Protein AF-A0A537KQ71-F1 (afdb_monomer_lite)

pLDDT: mean 79.75, std 21.39, range [35.66, 97.88]

Structure (mmCIF, N/CA/C/O backbone):
data_AF-A0A537KQ71-F1
#
_entry.id   AF-A0A537KQ71-F1
#
loop_
_atom_site.group_PDB
_atom_site.id
_atom_site.type_symbol
_atom_site.label_atom_id
_atom_site.label_alt_id
_atom_site.label_comp_id
_atom_site.label_asym_id
_atom_site.label_entity_id
_atom_site.label_seq_id
_atom_site.pdbx_PDB_ins_code
_atom_site.Cartn_x
_atom_site.Cartn_y
_atom_site.Cartn_z
_atom_site.occupancy
_atom_site.B_iso_or_equiv
_atom_site.auth_seq_id
_atom_site.auth_comp_id
_atom_site.auth_asym_id
_atom_site.auth_atom_id
_atom_site.pdbx_PDB_model_num
ATOM 1 N N . MET A 1 1 ? 41.805 30.124 -9.864 1.00 75.75 1 MET A N 1
ATOM 2 C CA . MET A 1 1 ? 40.602 30.971 -10.045 1.00 75.75 1 MET A CA 1
ATOM 3 C C . MET A 1 1 ? 39.603 30.306 -10.996 1.00 75.75 1 MET A C 1
ATOM 5 O O . MET A 1 1 ? 38.568 29.870 -10.518 1.00 75.75 1 MET A O 1
ATOM 9 N N . ALA A 1 2 ? 39.930 30.105 -12.281 1.00 87.31 2 ALA A N 1
ATOM 10 C CA . ALA A 1 2 ? 39.018 29.484 -13.260 1.00 87.31 2 ALA A CA 1
ATOM 11 C C . ALA A 1 2 ? 38.603 28.032 -12.929 1.00 87.31 2 ALA A C 1
ATOM 13 O O . ALA A 1 2 ? 37.425 27.703 -12.992 1.00 87.31 2 ALA A O 1
ATOM 14 N N . ILE A 1 3 ? 39.545 27.186 -12.490 1.00 92.88 3 ILE A N 1
ATOM 15 C CA . ILE A 1 3 ? 39.259 25.780 -12.136 1.00 92.88 3 ILE A CA 1
ATOM 16 C C . ILE A 1 3 ? 38.301 25.685 -10.936 1.00 92.88 3 ILE A C 1
ATOM 18 O O . ILE A 1 3 ? 37.371 24.888 -10.944 1.00 92.88 3 ILE A O 1
ATOM 22 N N . ALA A 1 4 ? 38.480 26.538 -9.922 1.00 90.62 4 ALA A N 1
ATOM 23 C CA . ALA A 1 4 ? 37.600 26.569 -8.751 1.00 90.62 4 ALA A CA 1
ATOM 24 C C . ALA A 1 4 ? 36.169 27.001 -9.119 1.00 90.62 4 ALA A C 1
ATOM 26 O O . ALA A 1 4 ? 35.205 26.424 -8.623 1.00 90.62 4 ALA A O 1
ATOM 27 N N . PHE A 1 5 ? 36.033 27.964 -10.037 1.00 93.06 5 PHE A N 1
ATOM 28 C CA . PHE A 1 5 ? 34.736 28.377 -10.574 1.00 93.06 5 PHE A CA 1
ATOM 29 C C . PHE A 1 5 ? 34.064 27.248 -11.368 1.00 93.06 5 PHE A C 1
ATOM 31 O O . PHE A 1 5 ? 32.882 26.976 -11.182 1.00 93.06 5 PHE A O 1
ATOM 38 N N . GLN A 1 6 ? 34.835 26.524 -12.182 1.00 93.06 6 GLN A N 1
ATOM 39 C CA . GLN A 1 6 ? 34.340 25.382 -12.947 1.00 93.06 6 GLN A CA 1
ATOM 40 C C . GLN A 1 6 ? 33.848 24.244 -12.036 1.00 93.06 6 GLN A C 1
ATOM 42 O O . GLN A 1 6 ? 32.775 23.694 -12.276 1.00 93.06 6 GLN A O 1
ATOM 47 N N . ILE A 1 7 ? 34.575 23.932 -10.958 1.00 95.00 7 ILE A N 1
ATOM 48 C CA . ILE A 1 7 ? 34.155 22.929 -9.965 1.00 95.00 7 ILE A CA 1
ATOM 49 C C . ILE A 1 7 ? 32.857 23.360 -9.270 1.00 95.00 7 ILE A C 1
ATOM 51 O O . ILE A 1 7 ? 31.945 22.547 -9.120 1.00 95.00 7 ILE A O 1
ATOM 55 N N . LEU A 1 8 ? 32.735 24.639 -8.897 1.00 95.56 8 LEU A N 1
ATOM 56 C CA . LEU A 1 8 ? 31.522 25.167 -8.271 1.00 95.56 8 LEU A CA 1
ATOM 57 C C . LEU A 1 8 ? 30.306 25.057 -9.204 1.00 95.56 8 LEU A C 1
ATOM 59 O O . LEU A 1 8 ? 29.242 24.619 -8.772 1.00 95.56 8 LEU A O 1
ATOM 63 N N . CYS A 1 9 ? 30.469 25.384 -10.489 1.00 94.88 9 CYS A N 1
ATOM 64 C CA . CYS A 1 9 ? 29.409 25.229 -11.486 1.00 94.88 9 CYS A CA 1
ATOM 65 C C . CYS A 1 9 ? 28.964 23.769 -11.639 1.00 94.88 9 CYS A C 1
ATOM 67 O O . CYS A 1 9 ? 27.765 23.504 -11.705 1.00 94.88 9 CYS A O 1
ATOM 69 N N . VAL A 1 10 ? 29.905 22.819 -11.653 1.00 96.12 10 VAL A N 1
ATOM 70 C CA . VAL A 1 10 ? 29.587 21.385 -11.753 1.00 96.12 10 VAL A CA 1
ATOM 71 C C . VAL A 1 10 ? 28.863 20.888 -10.501 1.00 96.12 10 VAL A C 1
ATOM 73 O O . VAL A 1 10 ? 27.873 20.172 -10.621 1.00 96.12 10 VAL A O 1
ATOM 76 N N . LEU A 1 11 ? 29.284 21.304 -9.304 1.00 95.69 11 LEU A N 1
ATOM 77 C CA . LEU A 1 11 ? 28.602 20.940 -8.057 1.00 95.69 11 LEU A CA 1
ATOM 78 C C . LEU A 1 11 ? 27.170 21.481 -8.008 1.00 95.69 11 LEU A C 1
ATOM 80 O O . LEU A 1 11 ? 26.253 20.746 -7.648 1.00 95.69 11 LEU A O 1
ATOM 84 N N . ILE A 1 12 ? 26.959 22.732 -8.424 1.00 95.88 12 ILE A N 1
ATOM 85 C CA . ILE A 1 12 ? 25.619 23.326 -8.514 1.00 95.88 12 ILE A CA 1
ATOM 86 C C . ILE A 1 12 ? 24.760 22.560 -9.525 1.00 95.88 12 ILE A C 1
ATOM 88 O O . ILE A 1 12 ? 23.603 22.268 -9.234 1.00 95.88 12 ILE A O 1
ATOM 92 N N . LEU A 1 13 ? 25.320 22.182 -10.679 1.00 95.50 13 LEU A N 1
ATOM 93 C CA . LEU A 1 13 ? 24.614 21.392 -11.688 1.00 95.50 13 LEU A CA 1
ATOM 94 C C . LEU A 1 13 ? 24.196 20.018 -11.141 1.00 95.50 13 LEU A C 1
ATOM 96 O O . LEU A 1 13 ? 23.055 19.609 -11.333 1.00 95.50 13 LEU A O 1
ATOM 100 N N . ILE A 1 14 ? 25.088 19.330 -10.422 1.00 95.06 14 ILE A N 1
ATOM 101 C CA . ILE A 1 14 ? 24.800 18.031 -9.795 1.00 95.06 14 ILE A CA 1
ATOM 102 C C . ILE A 1 14 ? 23.708 18.176 -8.730 1.00 95.06 14 ILE A C 1
ATOM 104 O O . ILE A 1 14 ? 22.765 17.390 -8.717 1.00 95.06 14 ILE A O 1
ATOM 108 N N . ILE A 1 15 ? 23.786 19.199 -7.872 1.00 94.62 15 ILE A N 1
ATOM 109 C CA . ILE A 1 15 ? 22.763 19.468 -6.849 1.00 94.62 15 ILE A CA 1
ATOM 110 C C . ILE A 1 15 ? 21.412 19.758 -7.508 1.00 94.62 15 ILE A C 1
ATOM 112 O O . ILE A 1 15 ? 20.398 19.197 -7.096 1.00 94.62 15 ILE A O 1
ATOM 116 N N . LEU A 1 16 ? 21.384 20.585 -8.556 1.00 93.81 16 LEU A N 1
ATOM 117 C CA . LEU A 1 16 ? 20.162 20.868 -9.307 1.00 93.81 16 LEU A CA 1
ATOM 118 C C . LEU A 1 16 ? 19.595 19.609 -9.963 1.00 93.81 16 LEU A C 1
ATOM 120 O O . LEU A 1 16 ? 18.385 19.415 -9.921 1.00 93.81 16 LEU A O 1
ATOM 124 N N . LEU A 1 17 ? 20.443 18.738 -10.513 1.00 92.75 17 LEU A N 1
ATOM 125 C CA . LEU A 1 17 ? 20.022 17.484 -11.134 1.00 92.75 17 LEU A CA 1
ATOM 126 C C . LEU A 1 17 ? 19.442 16.510 -10.100 1.00 92.75 17 LEU A C 1
ATOM 128 O O . LEU A 1 17 ? 18.375 15.947 -10.334 1.00 92.75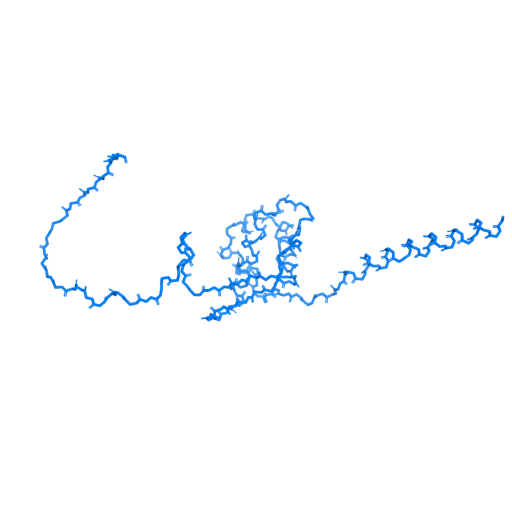 17 LEU A O 1
ATOM 132 N N . ILE A 1 18 ? 20.072 16.378 -8.928 1.00 89.44 18 ILE A N 1
ATOM 133 C CA . ILE A 1 18 ? 19.540 15.587 -7.808 1.00 89.44 18 ILE A CA 1
ATOM 134 C C . ILE A 1 18 ? 18.178 16.147 -7.382 1.00 89.44 18 ILE A C 1
ATOM 136 O O . ILE A 1 18 ? 17.192 15.415 -7.359 1.00 89.44 18 ILE A O 1
ATOM 140 N N . LEU A 1 19 ? 18.081 17.454 -7.116 1.00 89.56 19 LEU A N 1
ATOM 141 C CA . LEU A 1 19 ? 16.816 18.085 -6.728 1.00 89.56 19 LEU A CA 1
ATOM 142 C C . LEU A 1 19 ? 15.735 17.936 -7.808 1.00 89.56 19 LEU A C 1
ATOM 144 O O . LEU A 1 19 ? 14.565 17.748 -7.477 1.00 89.56 19 LEU A O 1
ATOM 148 N N . PHE A 1 20 ? 16.108 17.993 -9.086 1.00 86.75 20 PHE A N 1
ATOM 149 C CA . PHE A 1 20 ? 15.195 17.832 -10.213 1.00 86.75 20 PHE A CA 1
ATOM 150 C C . PHE A 1 20 ? 14.634 16.407 -10.299 1.00 86.75 20 PHE A C 1
ATOM 152 O O . PHE A 1 20 ? 13.417 16.240 -10.388 1.00 86.75 20 PHE A O 1
ATOM 159 N N . VAL A 1 21 ? 15.488 15.385 -10.177 1.00 81.69 21 VAL A N 1
ATOM 160 C CA . VAL A 1 21 ? 15.067 13.973 -10.138 1.00 81.69 21 VAL A CA 1
ATOM 161 C C . VAL A 1 21 ? 14.185 13.694 -8.915 1.00 81.69 21 VAL A C 1
ATOM 163 O O . VAL A 1 21 ? 13.149 13.040 -9.030 1.00 81.69 21 VAL A O 1
ATOM 166 N N . PHE A 1 22 ? 14.505 14.266 -7.752 1.00 74.56 22 PHE A N 1
ATOM 167 C CA . PHE A 1 22 ? 13.640 14.163 -6.571 1.00 74.56 22 PHE A CA 1
ATOM 168 C C . PHE A 1 22 ? 12.283 14.864 -6.757 1.00 74.56 22 PHE A C 1
ATOM 170 O O . PHE A 1 22 ? 11.281 14.442 -6.177 1.00 74.56 22 PHE A O 1
ATOM 177 N N . ARG A 1 23 ? 12.212 15.924 -7.573 1.00 67.00 23 ARG A N 1
ATOM 178 C CA . ARG A 1 23 ? 10.963 16.658 -7.826 1.00 67.00 23 ARG A CA 1
ATOM 179 C C . ARG A 1 23 ? 10.061 15.961 -8.848 1.00 67.00 23 ARG A C 1
ATOM 181 O O . ARG A 1 23 ? 8.842 16.033 -8.700 1.00 67.00 23 ARG A O 1
ATOM 188 N N . ILE A 1 24 ? 10.637 15.291 -9.851 1.00 55.75 24 ILE A N 1
ATOM 189 C CA . ILE A 1 24 ? 9.885 14.660 -10.950 1.00 55.75 24 ILE A CA 1
ATOM 190 C C . ILE A 1 24 ? 9.177 13.360 -10.538 1.00 55.75 24 ILE A C 1
ATOM 192 O O . ILE A 1 24 ? 8.190 12.980 -11.158 1.00 55.75 24 ILE A O 1
ATOM 196 N N . SER A 1 25 ? 9.598 12.736 -9.432 1.00 51.47 25 SER A N 1
ATOM 197 C CA . SER A 1 25 ? 8.919 11.571 -8.834 1.00 51.47 25 SER A CA 1
ATOM 198 C C . SER A 1 25 ? 7.522 11.895 -8.266 1.00 51.47 25 SER A C 1
ATOM 200 O O . SER A 1 25 ? 6.734 11.007 -7.953 1.00 51.47 25 SER A O 1
ATOM 202 N N . ARG A 1 26 ? 7.136 13.178 -8.195 1.00 46.75 26 ARG A N 1
ATOM 203 C CA . ARG A 1 26 ? 5.751 13.583 -7.910 1.00 46.75 26 ARG A CA 1
ATOM 204 C C . ARG A 1 26 ? 4.909 13.540 -9.183 1.00 46.75 26 ARG A C 1
ATOM 206 O O . ARG A 1 26 ? 4.403 14.570 -9.632 1.00 46.75 26 ARG A O 1
ATOM 213 N N . THR A 1 27 ? 4.778 12.363 -9.789 1.00 45.34 27 THR A N 1
ATOM 214 C CA . THR A 1 27 ? 3.776 12.182 -10.840 1.00 45.34 27 THR A CA 1
ATOM 215 C C . THR A 1 27 ? 2.402 12.374 -10.193 1.00 45.34 27 THR A C 1
ATOM 217 O O . THR A 1 27 ? 2.122 11.863 -9.107 1.00 45.34 27 THR A O 1
ATOM 220 N N . LYS A 1 28 ? 1.564 13.218 -10.799 1.00 45.66 28 LYS A N 1
ATOM 221 C CA . LYS A 1 28 ? 0.160 13.355 -10.409 1.00 45.66 28 LYS A CA 1
ATOM 222 C C . LYS A 1 28 ? -0.544 12.076 -10.859 1.00 45.66 28 LYS A C 1
ATOM 224 O O . LYS A 1 28 ? -1.069 12.034 -11.966 1.00 45.66 28 LYS A O 1
ATOM 229 N N . SER A 1 29 ? -0.464 11.030 -10.042 1.00 54.16 29 SER A N 1
ATOM 230 C CA . SER A 1 29 ? -1.247 9.815 -10.246 1.00 54.16 29 SER A CA 1
ATOM 231 C C . SER A 1 29 ? -2.720 10.188 -10.105 1.00 54.16 29 SER A C 1
ATOM 233 O O . SER A 1 29 ? -3.110 10.838 -9.132 1.00 54.16 29 SER A O 1
ATOM 235 N N . SER A 1 30 ? -3.531 9.846 -11.102 1.00 67.38 30 SER A N 1
ATOM 236 C CA . SER A 1 30 ? -4.974 9.763 -10.906 1.00 67.38 30 SER A CA 1
ATOM 237 C C . SER A 1 30 ? -5.220 8.735 -9.805 1.00 67.38 30 SER A C 1
ATOM 239 O O . SER A 1 30 ? -4.702 7.621 -9.921 1.00 67.38 30 SER A O 1
ATOM 241 N N . SER A 1 31 ? -5.972 9.117 -8.768 1.00 80.81 31 SER A N 1
ATOM 242 C CA . SER A 1 31 ? -6.347 8.223 -7.666 1.00 80.81 31 SER A CA 1
ATOM 243 C C . SER A 1 31 ? -6.771 6.866 -8.222 1.00 80.81 31 SER A C 1
ATOM 245 O O . SER A 1 31 ? -7.643 6.801 -9.086 1.00 80.81 31 SER A O 1
ATOM 247 N N . GLN A 1 32 ? -6.122 5.803 -7.757 1.00 89.06 32 GLN A N 1
ATOM 248 C CA . GLN A 1 32 ? -6.451 4.423 -8.115 1.00 89.06 32 GLN A CA 1
ATOM 249 C C . GLN A 1 32 ? -7.543 3.850 -7.204 1.00 89.06 32 GLN A C 1
ATOM 251 O O . GLN A 1 32 ? -8.000 2.730 -7.424 1.00 89.06 32 GLN A O 1
ATOM 256 N N . LEU A 1 33 ? -7.941 4.597 -6.170 1.00 89.75 33 LEU A N 1
ATOM 257 C CA . LEU A 1 33 ? -9.028 4.217 -5.278 1.00 89.75 33 LEU A CA 1
ATOM 258 C C . LEU A 1 33 ? -10.392 4.317 -5.988 1.00 89.75 33 LEU A C 1
ATOM 260 O O . LEU A 1 33 ? -10.648 5.328 -6.650 1.00 89.75 33 LEU A O 1
ATOM 264 N N . PRO A 1 34 ? -11.282 3.322 -5.812 1.00 91.19 34 PRO A N 1
ATOM 265 C CA . PRO A 1 34 ? -12.660 3.385 -6.301 1.00 91.19 34 PRO A CA 1
ATOM 266 C C . PRO A 1 34 ? -13.463 4.441 -5.535 1.00 91.19 34 PRO A C 1
ATOM 268 O O . PRO A 1 34 ? -13.160 4.709 -4.382 1.00 91.19 34 PRO A O 1
ATOM 271 N N . GLU A 1 35 ? -14.518 5.014 -6.116 1.00 90.12 35 GLU A N 1
ATOM 272 C CA . GLU A 1 35 ? -15.264 6.131 -5.497 1.00 90.12 35 GLU A CA 1
ATOM 273 C C . GLU A 1 35 ? -15.815 5.816 -4.093 1.00 90.12 35 GLU A C 1
ATOM 275 O O . GLU A 1 35 ? -15.809 6.673 -3.211 1.00 90.12 35 GLU A O 1
ATOM 280 N N . ASN A 1 36 ? -16.227 4.570 -3.856 1.00 93.56 36 ASN A N 1
ATOM 281 C CA . ASN A 1 36 ? -16.790 4.092 -2.592 1.00 93.56 36 ASN A CA 1
ATOM 282 C C . ASN A 1 36 ? -15.749 3.456 -1.647 1.00 93.56 36 ASN A C 1
ATOM 284 O O . ASN A 1 36 ? -16.115 2.714 -0.732 1.00 93.56 36 ASN A O 1
ATOM 288 N N . TYR A 1 37 ? -14.451 3.726 -1.836 1.00 96.06 37 TYR A N 1
ATOM 289 C CA . TYR A 1 37 ? -13.381 3.075 -1.070 1.00 96.06 37 TYR A CA 1
ATOM 290 C C . TYR A 1 37 ? -13.554 3.205 0.451 1.00 96.06 37 TYR A C 1
ATOM 292 O O . TYR A 1 37 ? -13.301 2.250 1.179 1.00 96.06 37 TYR A O 1
ATOM 300 N N . SER A 1 38 ? -13.994 4.367 0.946 1.00 95.25 38 SER A N 1
ATOM 301 C CA . SER A 1 38 ? -14.098 4.618 2.389 1.00 95.25 38 SER A CA 1
ATOM 302 C C . SER A 1 38 ? -15.175 3.748 3.041 1.00 95.25 38 SER A C 1
ATOM 304 O O . SER A 1 38 ? -14.969 3.220 4.138 1.00 95.25 38 SER A O 1
ATOM 306 N N . GLU A 1 39 ? -16.294 3.535 2.344 1.00 96.69 39 GLU A N 1
ATOM 307 C CA . GLU A 1 39 ? -17.375 2.649 2.785 1.00 96.69 39 GLU A CA 1
ATOM 308 C C . GLU A 1 39 ? -16.894 1.197 2.812 1.00 96.69 39 GLU A C 1
ATOM 310 O O . GLU A 1 39 ? -17.000 0.535 3.844 1.00 96.69 39 GLU A O 1
ATOM 315 N N . LEU A 1 40 ? -16.250 0.742 1.731 1.00 97.00 40 LEU A N 1
ATOM 316 C CA . LEU A 1 40 ? -15.700 -0.612 1.625 1.00 97.00 40 LEU A CA 1
ATOM 317 C C . LEU A 1 40 ? -14.634 -0.893 2.695 1.00 97.00 40 LEU A C 1
ATOM 319 O O . LEU A 1 40 ? -14.671 -1.924 3.367 1.00 97.00 40 LEU A O 1
ATOM 323 N N . LEU A 1 41 ? -13.689 0.024 2.911 1.00 97.50 41 LEU A N 1
ATOM 324 C CA . LEU A 1 41 ? -12.671 -0.133 3.954 1.00 97.50 41 LEU A CA 1
ATOM 325 C C . LEU A 1 41 ? -13.301 -0.135 5.350 1.00 97.50 41 LEU A C 1
ATOM 327 O O . LEU A 1 41 ? -12.893 -0.912 6.215 1.00 97.50 41 LEU A O 1
ATOM 331 N N . THR A 1 42 ? -14.321 0.693 5.575 1.00 97.38 42 THR A N 1
ATOM 332 C CA . THR A 1 42 ? -15.059 0.704 6.841 1.00 97.38 42 THR A CA 1
ATOM 333 C C . THR A 1 42 ? -15.798 -0.615 7.061 1.00 97.38 42 THR A C 1
ATOM 335 O O . THR A 1 42 ? -15.768 -1.146 8.171 1.00 97.38 42 THR A O 1
ATOM 338 N N . GLU A 1 43 ? -16.410 -1.192 6.033 1.00 97.69 43 GLU A N 1
ATOM 339 C CA . GLU A 1 43 ? -17.159 -2.445 6.129 1.00 97.69 43 GLU A CA 1
ATOM 340 C C . GLU A 1 43 ? -16.236 -3.659 6.339 1.00 97.69 43 GLU A C 1
ATOM 342 O O . GLU A 1 43 ? -16.365 -4.392 7.328 1.00 97.69 43 GLU A O 1
ATOM 347 N N . TYR A 1 44 ? -15.233 -3.827 5.478 1.00 97.56 44 TYR A N 1
ATOM 348 C CA . TYR A 1 44 ? -14.443 -5.059 5.401 1.00 97.56 44 TYR A CA 1
ATOM 349 C C . TYR A 1 44 ? -13.151 -5.029 6.230 1.00 97.56 44 TYR A C 1
ATOM 351 O O . TYR A 1 44 ? -12.666 -6.079 6.657 1.00 97.56 44 TYR A O 1
ATOM 359 N N . VAL A 1 45 ? -12.592 -3.851 6.534 1.00 97.81 45 VAL A N 1
ATOM 360 C CA . VAL A 1 45 ? -11.266 -3.738 7.164 1.00 97.81 45 VAL A CA 1
ATOM 361 C C . VAL A 1 45 ? -11.377 -3.259 8.613 1.00 97.81 45 VAL A C 1
ATOM 363 O O . VAL A 1 45 ? -11.417 -2.068 8.918 1.00 97.81 45 VAL A O 1
ATOM 366 N N . LYS A 1 46 ? -11.347 -4.207 9.562 1.00 97.69 46 LYS A N 1
ATOM 367 C CA . LYS A 1 46 ? -11.422 -3.906 11.009 1.00 97.69 46 LYS A CA 1
ATOM 368 C C . LYS A 1 46 ? -10.351 -2.915 11.474 1.00 97.69 46 LYS A C 1
ATOM 370 O O . LYS A 1 46 ? -10.648 -2.071 12.312 1.00 97.69 46 LYS A O 1
ATOM 375 N N . PHE A 1 47 ? -9.137 -3.020 10.935 1.00 97.75 47 PHE A N 1
ATOM 376 C CA . PHE A 1 47 ? -8.041 -2.102 11.247 1.00 97.75 47 PHE A CA 1
ATOM 377 C C . PHE A 1 47 ? -8.401 -0.654 10.890 1.00 97.75 47 PHE A C 1
ATOM 379 O O . PHE A 1 47 ? -8.265 0.234 11.724 1.00 97.75 47 PHE A O 1
ATOM 386 N N . TYR A 1 48 ? -8.949 -0.434 9.693 1.00 97.88 48 TYR A N 1
ATOM 387 C CA . TYR A 1 48 ? -9.335 0.887 9.204 1.00 97.88 48 TYR A CA 1
ATOM 388 C C . TYR A 1 48 ? -10.400 1.547 10.086 1.00 97.88 48 TYR A C 1
ATOM 390 O O . TYR A 1 48 ? -10.296 2.727 10.416 1.00 97.88 48 TYR A O 1
ATOM 398 N N . ARG A 1 49 ? -11.384 0.769 10.559 1.00 97.75 49 ARG A N 1
ATOM 399 C CA . ARG A 1 49 ? -12.413 1.260 11.494 1.00 97.75 49 ARG A CA 1
ATOM 400 C C . ARG A 1 49 ? -11.856 1.803 12.807 1.00 97.75 49 ARG A C 1
ATOM 402 O O . ARG A 1 49 ? -12.515 2.614 13.447 1.00 97.75 49 ARG A O 1
ATOM 409 N N . GLN A 1 50 ? -10.699 1.312 13.238 1.00 97.56 50 GLN A N 1
ATOM 410 C CA . GLN A 1 50 ? -10.087 1.684 14.514 1.00 97.56 50 GLN A CA 1
ATOM 411 C C . GLN A 1 50 ? -9.199 2.928 14.405 1.00 97.56 50 GLN A C 1
ATOM 413 O O . GLN A 1 50 ? -8.758 3.440 15.432 1.00 97.56 50 GLN A O 1
ATOM 418 N N . LEU A 1 51 ? -8.932 3.408 13.188 1.00 97.38 51 LEU A N 1
ATOM 419 C CA . LEU A 1 51 ? -8.137 4.605 12.954 1.00 97.38 51 LEU A CA 1
ATOM 420 C C . LEU A 1 51 ? -8.956 5.873 13.221 1.00 97.38 51 LEU A C 1
ATOM 422 O O . LEU A 1 51 ? -10.158 5.933 12.954 1.00 97.38 51 LEU A O 1
ATOM 426 N N . ASP A 1 52 ? -8.278 6.907 13.711 1.00 97.38 52 ASP A N 1
ATOM 427 C CA . ASP A 1 52 ? -8.802 8.267 13.742 1.00 97.38 52 ASP A CA 1
ATOM 428 C C . ASP A 1 52 ? -8.792 8.886 12.332 1.00 97.38 52 ASP A C 1
ATOM 430 O O . ASP A 1 52 ? -8.214 8.336 11.397 1.00 97.38 52 ASP A O 1
ATOM 434 N N . GLU A 1 53 ? -9.405 10.058 12.166 1.00 96.50 53 GLU A N 1
ATOM 435 C CA . GLU A 1 53 ? -9.498 10.734 10.861 1.00 96.50 53 GLU A CA 1
ATOM 436 C C . GLU A 1 53 ? -8.128 10.955 10.197 1.00 96.50 53 GLU A C 1
ATOM 438 O O . GLU A 1 53 ? -7.965 10.758 8.992 1.00 96.50 53 GLU A O 1
ATOM 443 N N . LYS A 1 54 ? -7.103 11.307 10.986 1.00 96.00 54 LYS A N 1
ATOM 444 C CA . LYS A 1 54 ? -5.736 11.470 10.468 1.00 96.00 54 LYS A CA 1
ATOM 445 C C . LYS A 1 54 ? -5.141 10.135 10.035 1.00 96.00 54 LYS A C 1
ATOM 447 O O . LYS A 1 54 ? -4.498 10.070 8.987 1.00 96.00 54 LYS A O 1
ATOM 452 N N . GLY A 1 55 ? -5.347 9.086 10.827 1.00 96.31 55 GLY A N 1
ATOM 453 C CA . GLY A 1 55 ? -4.894 7.744 10.509 1.00 96.31 55 GLY A CA 1
ATOM 454 C C . GLY A 1 55 ? -5.558 7.190 9.253 1.00 96.31 55 GLY A C 1
ATOM 455 O O . GLY A 1 55 ? -4.864 6.680 8.378 1.00 96.31 55 GLY A O 1
ATOM 456 N N . LYS A 1 56 ? -6.875 7.366 9.104 1.00 97.50 56 LYS A N 1
ATOM 457 C CA . LYS A 1 56 ? -7.610 6.979 7.892 1.00 97.50 56 LYS A CA 1
ATOM 458 C C . LYS A 1 56 ? -7.063 7.684 6.658 1.00 97.50 56 LYS A C 1
ATOM 460 O O . LYS A 1 56 ? -6.695 7.009 5.706 1.00 97.50 56 LYS A O 1
ATOM 465 N N . ALA A 1 57 ? -6.871 9.003 6.714 1.00 95.56 57 ALA A N 1
ATOM 466 C CA . ALA A 1 57 ? -6.295 9.755 5.598 1.00 95.56 57 ALA A CA 1
ATOM 467 C C . ALA A 1 57 ? -4.875 9.280 5.225 1.00 95.56 57 ALA A C 1
ATOM 469 O O . ALA A 1 57 ? -4.516 9.223 4.047 1.00 95.56 57 ALA A O 1
ATOM 470 N N . MET A 1 58 ? -4.053 8.918 6.219 1.00 94.88 58 MET A N 1
ATOM 471 C CA . MET A 1 58 ? -2.731 8.337 5.970 1.00 94.88 58 MET A CA 1
ATOM 472 C C . MET A 1 58 ? -2.836 6.937 5.356 1.00 94.88 58 MET A C 1
ATOM 474 O O . MET A 1 58 ? -2.084 6.615 4.438 1.00 94.88 58 MET A O 1
ATOM 478 N N . PHE A 1 59 ? -3.763 6.112 5.841 1.00 96.50 59 PHE A N 1
ATOM 479 C CA . PHE A 1 59 ? -4.024 4.779 5.311 1.00 96.50 59 PHE A CA 1
ATOM 480 C C . PHE A 1 59 ? -4.474 4.847 3.849 1.00 96.50 59 PHE A C 1
ATOM 482 O O . PHE A 1 59 ? -3.840 4.224 3.001 1.00 96.50 59 PHE A O 1
ATOM 489 N N . ASP A 1 60 ? -5.477 5.672 3.545 1.00 96.00 60 ASP A N 1
ATOM 490 C CA . ASP A 1 60 ? -6.022 5.882 2.199 1.00 96.00 60 ASP A CA 1
ATOM 491 C C . ASP A 1 60 ? -4.919 6.288 1.222 1.00 96.00 60 ASP A C 1
ATOM 493 O O . ASP A 1 60 ? -4.743 5.680 0.168 1.00 96.00 60 ASP A O 1
ATOM 497 N N . LYS A 1 61 ? -4.090 7.259 1.621 1.00 94.50 61 LYS A N 1
ATOM 498 C CA . LYS A 1 61 ? -2.948 7.707 0.822 1.00 94.50 61 LYS A CA 1
ATOM 499 C C . LYS A 1 61 ? -1.952 6.579 0.546 1.00 94.50 61 LYS A C 1
ATOM 501 O O . LYS A 1 61 ? -1.408 6.502 -0.552 1.00 94.50 61 LYS A O 1
ATOM 506 N N . ARG A 1 62 ? -1.667 5.722 1.529 1.00 94.69 62 ARG A N 1
ATOM 507 C CA . ARG A 1 62 ? -0.725 4.603 1.357 1.00 94.69 62 ARG A CA 1
ATOM 508 C C . ARG A 1 62 ? -1.299 3.503 0.471 1.00 94.69 62 ARG A C 1
ATOM 510 O O . ARG A 1 62 ? -0.554 2.925 -0.314 1.00 94.69 62 ARG A O 1
ATOM 517 N N . VAL A 1 63 ? -2.597 3.235 0.575 1.00 95.81 63 VAL A N 1
ATOM 518 C CA . VAL A 1 63 ? -3.304 2.301 -0.310 1.00 95.81 63 VAL A CA 1
ATOM 519 C C . VAL A 1 63 ? -3.288 2.819 -1.748 1.00 95.81 63 VAL A C 1
ATOM 521 O O . VAL A 1 63 ? -2.914 2.078 -2.651 1.00 95.81 63 VAL A O 1
ATOM 524 N N . ASP A 1 64 ? -3.591 4.100 -1.962 1.00 94.50 64 ASP A N 1
ATOM 525 C CA . ASP A 1 64 ? -3.531 4.730 -3.287 1.00 94.50 64 ASP A CA 1
ATOM 526 C C . ASP A 1 64 ? -2.119 4.673 -3.898 1.00 94.50 64 ASP A C 1
ATOM 528 O O . ASP A 1 64 ? -1.932 4.321 -5.066 1.00 94.50 64 ASP A O 1
ATOM 532 N N . GLN A 1 65 ? -1.093 4.937 -3.080 1.00 92.12 65 GLN A N 1
ATOM 533 C CA . GLN A 1 65 ? 0.307 4.796 -3.485 1.00 92.12 65 GLN A CA 1
ATOM 534 C C . GLN A 1 65 ? 0.663 3.355 -3.860 1.00 92.12 65 GLN A C 1
ATOM 536 O O . GLN A 1 65 ? 1.352 3.144 -4.856 1.00 92.12 65 GLN A O 1
ATOM 541 N N . PHE A 1 66 ? 0.196 2.371 -3.089 1.00 94.19 66 PHE A N 1
ATOM 542 C CA . PHE A 1 66 ? 0.407 0.959 -3.396 1.00 94.19 66 PHE A CA 1
ATOM 543 C C . PHE A 1 66 ? -0.236 0.584 -4.733 1.00 94.19 66 PHE A C 1
ATOM 545 O O . PHE A 1 66 ? 0.438 0.022 -5.590 1.00 94.19 66 PHE A O 1
ATOM 552 N N . LEU A 1 67 ? -1.501 0.955 -4.946 1.00 94.12 67 LEU A N 1
ATOM 553 C CA . LEU A 1 67 ? -2.233 0.669 -6.183 1.00 94.12 67 LEU A CA 1
ATOM 554 C C . LEU A 1 67 ? -1.645 1.383 -7.407 1.00 94.12 67 LEU A C 1
ATOM 556 O O . LEU A 1 67 ? -1.752 0.879 -8.522 1.00 94.12 67 LEU A O 1
ATOM 560 N N . SER A 1 68 ? -1.001 2.535 -7.205 1.00 92.12 68 SER A N 1
ATOM 561 C CA . SER A 1 68 ? -0.281 3.248 -8.265 1.00 92.12 68 SER A CA 1
ATOM 562 C C . SER A 1 68 ? 1.060 2.595 -8.626 1.00 92.12 68 SER A C 1
ATOM 564 O O . SER A 1 68 ? 1.546 2.782 -9.740 1.00 92.12 68 SER A O 1
ATOM 566 N N . ALA A 1 69 ? 1.683 1.865 -7.695 1.00 90.88 69 ALA A N 1
ATOM 567 C CA . ALA A 1 69 ? 3.023 1.298 -7.864 1.00 90.88 69 ALA A CA 1
ATOM 568 C C . ALA A 1 69 ? 3.025 -0.204 -8.193 1.00 90.88 69 ALA A C 1
ATOM 570 O O . ALA A 1 69 ? 3.951 -0.684 -8.846 1.00 90.88 69 ALA A O 1
ATOM 571 N N . VAL A 1 70 ? 2.010 -0.942 -7.738 1.00 92.44 70 VAL A N 1
ATOM 572 C CA . VAL A 1 70 ? 1.938 -2.404 -7.819 1.00 92.44 70 VAL A CA 1
ATOM 573 C C . VAL A 1 70 ? 0.771 -2.818 -8.703 1.00 92.44 70 VAL A C 1
ATOM 575 O O . VAL A 1 70 ? -0.383 -2.469 -8.452 1.00 92.44 70 VAL A O 1
ATOM 578 N N . LYS A 1 71 ? 1.059 -3.617 -9.730 1.00 93.38 71 LYS A N 1
ATOM 579 C CA . LYS A 1 71 ? 0.030 -4.180 -10.604 1.00 93.38 71 LYS A CA 1
ATOM 580 C C . LYS A 1 71 ? -0.664 -5.355 -9.915 1.00 93.38 71 LYS A C 1
ATOM 582 O O . LYS A 1 71 ? -0.011 -6.182 -9.290 1.00 93.38 71 LYS A O 1
ATOM 587 N N . ILE A 1 72 ? -1.980 -5.459 -10.051 1.00 94.50 72 ILE A N 1
ATOM 588 C CA . ILE A 1 72 ? -2.751 -6.604 -9.551 1.00 94.50 72 ILE A CA 1
ATOM 589 C C . ILE A 1 72 ? -3.340 -7.315 -10.764 1.00 94.50 72 ILE A C 1
ATOM 591 O O . ILE A 1 72 ? -4.094 -6.705 -11.522 1.00 94.50 72 ILE A O 1
ATOM 595 N N . THR A 1 73 ? -2.971 -8.579 -10.959 1.00 93.62 73 THR A N 1
ATOM 596 C CA . THR A 1 73 ? -3.333 -9.362 -12.144 1.00 93.62 73 THR A CA 1
ATOM 597 C C . THR A 1 73 ? -4.019 -10.654 -11.731 1.00 93.62 73 THR A C 1
ATOM 599 O O . THR A 1 73 ? -3.444 -11.470 -11.014 1.00 93.62 73 THR A O 1
ATOM 602 N N . GLY A 1 74 ? -5.238 -10.862 -12.225 1.00 91.94 74 GLY A N 1
ATOM 603 C CA . GLY A 1 74 ? -5.931 -12.139 -12.109 1.00 91.94 74 GLY A CA 1
ATOM 604 C C . GLY A 1 74 ? -5.403 -13.147 -13.124 1.00 91.94 74 GLY A C 1
ATOM 605 O O . GLY A 1 74 ? -5.362 -12.870 -14.322 1.00 91.94 74 GLY A O 1
ATOM 606 N N . VAL A 1 75 ? -5.015 -14.328 -12.656 1.00 92.12 75 VAL A N 1
ATOM 607 C CA . VAL A 1 75 ? -4.660 -15.473 -13.494 1.00 92.12 75 VAL A CA 1
ATOM 608 C C . VAL A 1 75 ? -5.860 -16.405 -13.522 1.00 92.12 75 VAL A C 1
ATOM 610 O O . VAL A 1 75 ? -6.172 -17.055 -12.528 1.00 92.12 75 VAL A O 1
ATOM 613 N N . ASN A 1 76 ? -6.557 -16.447 -14.659 1.00 88.31 76 ASN A N 1
ATOM 614 C CA . ASN A 1 76 ? -7.834 -17.157 -14.818 1.00 88.31 76 ASN A CA 1
ATOM 615 C C . ASN A 1 76 ? -8.931 -16.693 -13.836 1.00 88.31 76 ASN A C 1
ATOM 617 O O . ASN A 1 76 ? -9.855 -17.445 -13.535 1.00 88.31 76 ASN A O 1
ATOM 621 N N . ALA A 1 77 ? -8.831 -15.456 -13.349 1.00 87.50 77 ALA A N 1
ATOM 622 C CA . ALA A 1 77 ? -9.800 -14.819 -12.468 1.00 87.50 77 ALA A CA 1
ATOM 623 C C . ALA A 1 77 ? -10.022 -13.366 -12.899 1.00 87.50 77 ALA A C 1
ATOM 625 O O . ALA A 1 77 ? -9.098 -12.701 -13.372 1.00 87.50 77 ALA A O 1
ATOM 626 N N . ILE A 1 78 ? -11.251 -12.884 -12.731 1.00 90.38 78 ILE A N 1
ATOM 627 C CA . ILE A 1 78 ? -11.577 -11.462 -12.849 1.00 90.38 78 ILE A CA 1
ATOM 628 C C . ILE A 1 78 ? -11.282 -10.838 -11.487 1.00 90.38 78 ILE A C 1
ATOM 630 O O . ILE A 1 78 ? -11.688 -11.390 -10.470 1.00 90.38 78 ILE A O 1
ATOM 634 N N . VAL A 1 79 ? -10.545 -9.729 -11.480 1.00 92.88 79 VAL A N 1
ATOM 635 C CA . VAL A 1 79 ? -10.235 -8.974 -10.262 1.00 92.88 79 VAL A CA 1
ATOM 636 C C . VAL A 1 79 ? -11.081 -7.710 -10.281 1.00 92.88 79 VAL A C 1
ATOM 638 O O . VAL A 1 79 ? -10.893 -6.862 -11.157 1.00 92.88 79 VAL A O 1
ATOM 641 N N . GLU A 1 80 ? -12.008 -7.600 -9.338 1.00 92.88 80 GLU A N 1
ATOM 642 C CA . GLU A 1 80 ? -12.872 -6.434 -9.179 1.00 92.88 80 GLU A CA 1
ATOM 643 C C . GLU A 1 80 ? -12.173 -5.333 -8.370 1.00 92.88 80 GLU A C 1
ATOM 645 O O . GLU A 1 80 ? -11.159 -5.555 -7.701 1.00 92.88 80 GLU A O 1
ATOM 650 N N . ASP A 1 81 ? -12.718 -4.117 -8.396 1.00 93.06 81 ASP A N 1
ATOM 651 C CA . ASP A 1 81 ? -12.121 -2.989 -7.673 1.00 93.06 81 ASP A CA 1
ATOM 652 C C . ASP A 1 81 ? -12.081 -3.217 -6.157 1.00 93.06 81 ASP A C 1
ATOM 654 O O . ASP A 1 81 ? -11.120 -2.817 -5.495 1.00 93.06 81 ASP A O 1
ATOM 658 N N . ILE A 1 82 ? -13.076 -3.926 -5.612 1.00 95.25 82 ILE A N 1
ATOM 659 C CA . ILE A 1 82 ? -13.076 -4.337 -4.207 1.00 95.25 82 ILE A CA 1
ATOM 660 C C . ILE A 1 82 ? -11.912 -5.285 -3.901 1.00 95.25 82 ILE A C 1
ATOM 662 O O . ILE A 1 82 ? -11.225 -5.089 -2.900 1.00 95.25 82 ILE A O 1
ATOM 666 N N . ASP A 1 83 ? -11.612 -6.246 -4.778 1.00 94.88 83 ASP A N 1
ATOM 667 C CA . ASP A 1 83 ? -10.491 -7.170 -4.584 1.00 94.88 83 ASP A CA 1
ATOM 668 C C . ASP A 1 83 ? -9.168 -6.408 -4.557 1.00 94.88 83 ASP A C 1
ATOM 670 O O . ASP A 1 83 ? -8.344 -6.599 -3.662 1.00 94.88 83 ASP A O 1
ATOM 674 N N . ARG A 1 84 ? -8.982 -5.481 -5.506 1.00 95.56 84 ARG A N 1
ATOM 675 C CA . ARG A 1 84 ? -7.781 -4.634 -5.582 1.00 95.56 84 ARG A CA 1
ATOM 676 C C . ARG A 1 84 ? -7.607 -3.817 -4.308 1.00 95.56 84 ARG A C 1
ATOM 678 O O . ARG A 1 84 ? -6.509 -3.775 -3.748 1.00 95.56 84 ARG A O 1
ATOM 685 N N . LEU A 1 85 ? -8.693 -3.208 -3.833 1.00 97.25 85 LEU A N 1
ATOM 686 C CA . LEU A 1 85 ? -8.706 -2.404 -2.618 1.00 97.25 85 LEU A CA 1
ATOM 687 C C . LEU A 1 85 ? -8.346 -3.236 -1.380 1.00 97.25 85 LEU A C 1
ATOM 689 O O . LEU A 1 85 ? -7.504 -2.819 -0.584 1.00 97.25 85 LEU A O 1
ATOM 693 N N . LEU A 1 86 ? -8.940 -4.421 -1.226 1.00 97.12 86 LEU A N 1
ATOM 694 C CA . LEU A 1 86 ? -8.691 -5.291 -0.075 1.00 97.12 86 LEU A CA 1
ATOM 695 C C . LEU A 1 86 ? -7.287 -5.909 -0.101 1.00 97.12 86 LEU A C 1
ATOM 697 O O . LEU A 1 86 ? -6.652 -6.005 0.951 1.00 97.12 86 LEU A O 1
ATOM 701 N N . ILE A 1 87 ? -6.759 -6.252 -1.280 1.00 96.56 87 ILE A N 1
ATOM 702 C CA . ILE A 1 87 ? -5.366 -6.692 -1.458 1.00 96.56 87 ILE A CA 1
ATOM 703 C C . ILE A 1 87 ? -4.402 -5.586 -1.020 1.00 96.56 87 ILE A C 1
ATOM 705 O O . ILE A 1 87 ? -3.489 -5.832 -0.227 1.00 96.56 87 ILE A O 1
ATOM 709 N N . ALA A 1 88 ? -4.618 -4.358 -1.493 1.00 96.88 88 ALA A N 1
ATOM 710 C CA . ALA A 1 88 ? -3.786 -3.221 -1.122 1.00 96.88 88 ALA A CA 1
ATOM 711 C C . ALA A 1 88 ? -3.872 -2.919 0.382 1.00 96.88 88 ALA A C 1
ATOM 713 O O . ALA A 1 88 ? -2.846 -2.722 1.033 1.00 96.88 88 ALA A O 1
ATOM 714 N N . ALA A 1 89 ? -5.070 -2.963 0.972 1.00 97.69 89 ALA A N 1
ATOM 715 C CA . ALA A 1 89 ? -5.249 -2.814 2.413 1.00 97.69 89 ALA A CA 1
ATOM 716 C C . ALA A 1 89 ? -4.479 -3.894 3.196 1.00 97.69 89 ALA A C 1
ATOM 718 O O . ALA A 1 89 ? -3.756 -3.572 4.141 1.00 97.69 89 ALA A O 1
ATOM 719 N N . GLY A 1 90 ? -4.571 -5.158 2.771 1.00 97.06 90 GLY A N 1
ATOM 720 C CA . GLY A 1 90 ? -3.835 -6.277 3.361 1.00 97.06 90 GLY A CA 1
ATOM 721 C C . GLY A 1 90 ? -2.316 -6.103 3.301 1.00 97.06 90 GLY A C 1
ATOM 722 O O . GLY A 1 90 ? -1.630 -6.434 4.265 1.00 97.06 90 GLY A O 1
ATOM 723 N N . ALA A 1 91 ? -1.793 -5.521 2.220 1.00 95.94 91 ALA A N 1
ATOM 724 C CA . ALA A 1 91 ? -0.374 -5.194 2.098 1.00 95.94 91 ALA A CA 1
ATOM 725 C C . ALA A 1 91 ? 0.048 -4.028 3.011 1.00 95.94 91 ALA A C 1
ATOM 727 O O . ALA A 1 91 ? 1.143 -4.036 3.565 1.00 95.94 91 ALA A O 1
ATOM 728 N N . ILE A 1 92 ? -0.807 -3.022 3.208 1.00 96.62 92 ILE A N 1
ATOM 729 C CA . ILE A 1 92 ? -0.462 -1.839 4.010 1.00 96.62 92 ILE A CA 1
ATOM 730 C C . ILE A 1 92 ? -0.566 -2.086 5.520 1.00 96.62 92 ILE A C 1
ATOM 732 O O . ILE A 1 92 ? 0.256 -1.550 6.262 1.00 96.62 92 ILE A O 1
ATOM 736 N N . ILE A 1 93 ? -1.518 -2.897 5.997 1.00 97.00 93 ILE A N 1
ATOM 737 C CA . ILE A 1 93 ? -1.750 -3.115 7.442 1.00 97.00 93 ILE A CA 1
ATOM 738 C C . ILE A 1 93 ? -0.471 -3.519 8.206 1.00 97.00 93 ILE A C 1
ATOM 740 O O . ILE A 1 93 ? -0.167 -2.862 9.205 1.00 97.00 93 ILE A O 1
ATOM 744 N N . PRO A 1 94 ? 0.325 -4.521 7.769 1.00 95.38 94 PRO A N 1
ATOM 745 C CA . PRO A 1 94 ? 1.514 -4.954 8.508 1.00 95.38 94 PRO A CA 1
ATOM 746 C C . PRO A 1 94 ? 2.593 -3.874 8.638 1.00 95.38 94 PRO A C 1
ATOM 748 O O . PRO A 1 94 ? 3.375 -3.885 9.585 1.00 95.38 94 PRO A O 1
ATOM 751 N N . VAL A 1 95 ? 2.643 -2.938 7.690 1.00 94.75 95 VAL A N 1
ATOM 752 C CA . VAL A 1 95 ? 3.684 -1.903 7.587 1.00 94.75 95 VAL A CA 1
ATOM 753 C C . VAL A 1 95 ? 3.160 -0.506 7.923 1.00 94.75 95 VAL A C 1
ATOM 755 O O . VAL A 1 95 ? 3.889 0.481 7.789 1.00 94.75 95 VAL A O 1
ATOM 758 N N . TYR A 1 96 ? 1.905 -0.397 8.368 1.00 94.38 96 TYR A N 1
ATOM 759 C CA . TYR A 1 96 ? 1.224 0.880 8.570 1.00 94.38 96 TYR A CA 1
ATOM 760 C C . TYR A 1 96 ? 1.933 1.779 9.593 1.00 94.38 96 TYR A C 1
ATOM 762 O O . TYR A 1 96 ? 2.074 2.981 9.371 1.00 94.38 96 TYR A O 1
ATOM 770 N N . SER A 1 97 ? 2.433 1.206 10.687 1.00 92.06 97 SER A N 1
ATOM 771 C CA . SER A 1 97 ? 3.138 1.965 11.729 1.00 92.06 97 SER A CA 1
ATOM 772 C C . SER A 1 97 ? 4.581 2.325 11.354 1.00 92.06 97 SER A C 1
ATOM 774 O O . SER A 1 97 ? 5.251 3.020 12.114 1.00 92.06 97 SER A O 1
ATOM 776 N N . ILE A 1 98 ? 5.075 1.855 10.203 1.00 91.12 98 ILE A N 1
ATOM 777 C CA . ILE A 1 98 ? 6.418 2.156 9.705 1.00 91.12 98 ILE A CA 1
ATOM 778 C C . ILE A 1 98 ? 6.326 3.356 8.763 1.00 91.12 98 ILE A C 1
ATOM 780 O O . ILE A 1 98 ? 5.697 3.285 7.700 1.00 91.12 98 ILE A O 1
ATOM 784 N N . THR A 1 99 ? 6.944 4.460 9.173 1.00 82.00 99 THR A N 1
ATOM 785 C CA . THR A 1 99 ? 7.025 5.701 8.397 1.00 82.00 99 THR A CA 1
ATOM 786 C C . THR A 1 99 ? 7.882 5.497 7.148 1.00 82.00 99 THR A C 1
ATOM 788 O O . THR A 1 99 ? 8.899 4.812 7.202 1.00 82.00 99 THR A O 1
ATOM 791 N N . ASP A 1 100 ? 7.464 6.085 6.025 1.00 77.62 100 ASP A N 1
ATOM 792 C CA . ASP A 1 100 ? 8.182 6.078 4.738 1.00 77.62 100 ASP A CA 1
ATOM 793 C C . ASP A 1 100 ? 8.500 4.687 4.155 1.00 77.62 100 ASP A C 1
ATOM 795 O O . ASP A 1 100 ? 9.346 4.544 3.273 1.00 77.62 100 ASP A O 1
ATOM 799 N N . TRP A 1 101 ? 7.790 3.648 4.600 1.00 81.75 101 TRP A N 1
ATOM 800 C CA . TRP A 1 101 ? 7.955 2.302 4.060 1.00 81.75 101 TRP A CA 1
ATOM 801 C C . TRP A 1 101 ? 7.253 2.129 2.711 1.00 81.75 101 TRP A C 1
ATOM 803 O O . TRP A 1 101 ? 6.052 2.396 2.584 1.00 81.75 101 TRP A O 1
ATOM 813 N N . GLN A 1 102 ? 7.989 1.595 1.735 1.00 78.56 102 GLN A N 1
ATOM 814 C CA . GLN A 1 102 ? 7.499 1.226 0.408 1.00 78.56 102 GLN A CA 1
ATOM 815 C C . GLN A 1 102 ? 8.039 -0.148 0.007 1.00 78.56 102 GLN A C 1
ATOM 817 O O . GLN A 1 102 ? 9.164 -0.517 0.349 1.00 78.56 102 GLN A O 1
ATOM 822 N N . TYR A 1 103 ? 7.253 -0.900 -0.760 1.00 83.56 103 TYR A N 1
ATOM 823 C CA . TYR A 1 103 ? 7.719 -2.151 -1.343 1.00 83.56 103 TYR A CA 1
ATOM 824 C C . TYR A 1 103 ? 8.580 -1.868 -2.578 1.00 83.56 103 TYR A C 1
ATOM 826 O O . TYR A 1 103 ? 8.059 -1.666 -3.668 1.00 83.56 103 TYR A O 1
ATOM 834 N N . ILE A 1 104 ? 9.904 -1.861 -2.412 1.00 84.12 104 ILE A N 1
ATOM 835 C CA . ILE A 1 104 ? 10.843 -1.546 -3.507 1.00 84.12 104 ILE A CA 1
ATOM 836 C C . ILE A 1 104 ? 10.878 -2.665 -4.564 1.00 84.12 104 ILE A C 1
ATOM 838 O O . ILE A 1 104 ? 11.006 -2.390 -5.753 1.00 84.12 104 ILE A O 1
ATOM 842 N N . ASN A 1 105 ? 10.724 -3.920 -4.130 1.00 89.19 105 ASN A N 1
ATOM 843 C CA . ASN A 1 105 ? 10.888 -5.110 -4.976 1.00 89.19 105 ASN A CA 1
ATOM 844 C C . ASN A 1 105 ? 9.561 -5.812 -5.318 1.00 89.19 105 ASN A C 1
ATOM 846 O O . ASN A 1 105 ? 9.578 -6.924 -5.842 1.00 89.19 105 ASN A O 1
ATOM 850 N N . LEU A 1 106 ? 8.414 -5.214 -4.976 1.00 92.31 106 LEU A N 1
ATOM 851 C CA . LEU A 1 106 ? 7.102 -5.764 -5.316 1.00 92.31 106 LEU A CA 1
ATOM 852 C C . LEU A 1 106 ? 6.530 -4.970 -6.485 1.00 92.31 106 LEU A C 1
ATOM 854 O O . LEU A 1 106 ? 6.158 -3.813 -6.324 1.00 92.31 106 LEU A O 1
ATOM 858 N N . HIS A 1 107 ? 6.463 -5.600 -7.651 1.00 91.69 107 HIS A N 1
ATOM 859 C CA . HIS A 1 107 ? 5.962 -4.959 -8.869 1.00 91.69 107 HIS A CA 1
ATOM 860 C C . HIS A 1 107 ? 4.576 -5.467 -9.270 1.00 91.69 107 HIS A C 1
ATOM 862 O O . HIS A 1 107 ? 3.798 -4.729 -9.872 1.00 91.69 107 HIS A O 1
ATOM 868 N N . GLU A 1 108 ? 4.251 -6.715 -8.925 1.00 94.56 108 GLU A N 1
ATOM 869 C CA . GLU A 1 108 ? 2.994 -7.347 -9.311 1.00 94.56 108 GLU A CA 1
ATOM 870 C C . GLU A 1 108 ? 2.508 -8.333 -8.242 1.00 94.56 108 GLU A C 1
ATOM 872 O O . GLU A 1 108 ? 3.301 -9.032 -7.608 1.00 94.56 108 GLU A O 1
ATOM 877 N N . VAL A 1 109 ? 1.191 -8.384 -8.062 1.00 94.81 109 VAL A N 1
ATOM 878 C CA . VAL A 1 109 ? 0.464 -9.365 -7.254 1.00 94.81 109 VAL A CA 1
ATOM 879 C C . VAL A 1 109 ? -0.384 -10.209 -8.200 1.00 94.81 109 VAL A C 1
ATOM 881 O O . VAL A 1 109 ? -1.201 -9.672 -8.950 1.00 94.81 109 VAL A O 1
ATOM 884 N N . LEU A 1 110 ? -0.194 -11.528 -8.158 1.00 93.81 110 LEU A N 1
ATOM 885 C CA . LEU A 1 110 ? -0.959 -12.482 -8.958 1.00 93.81 110 LEU A CA 1
ATOM 886 C C . LEU A 1 110 ? -2.084 -13.090 -8.121 1.00 93.81 110 LEU A C 1
ATOM 888 O O . LEU A 1 110 ? -1.833 -13.670 -7.065 1.00 93.81 110 LEU A O 1
ATOM 892 N N . VAL A 1 111 ? -3.316 -12.971 -8.609 1.00 91.44 111 VAL A N 1
ATOM 893 C CA . VAL A 1 111 ? -4.521 -13.491 -7.958 1.00 91.44 111 VAL A CA 1
ATOM 894 C C . VAL A 1 111 ? -4.991 -14.725 -8.713 1.00 91.44 111 VAL A C 1
ATOM 896 O O . VAL A 1 111 ? -5.258 -14.652 -9.909 1.00 91.44 111 VAL A O 1
ATOM 899 N N . TYR A 1 112 ? -5.100 -15.854 -8.019 1.00 89.75 112 TYR A N 1
ATOM 900 C CA . TYR A 1 112 ? -5.575 -17.115 -8.584 1.00 89.75 112 TYR A CA 1
ATOM 901 C C . TYR A 1 112 ? -6.933 -17.480 -7.980 1.00 89.75 112 TYR A C 1
ATOM 903 O O . TYR A 1 112 ? -7.180 -17.168 -6.813 1.00 89.75 112 TYR A O 1
ATOM 911 N N . PRO A 1 113 ? -7.814 -18.154 -8.735 1.00 82.69 113 PRO A N 1
ATOM 912 C CA . PRO A 1 113 ? -9.032 -18.714 -8.173 1.00 82.69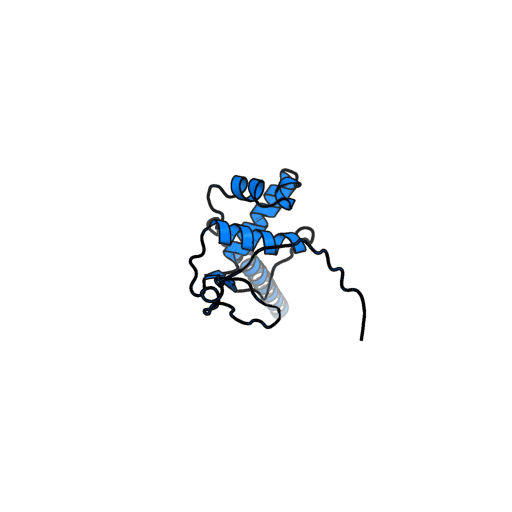 113 PRO A CA 1
ATOM 913 C C . PRO A 1 113 ? -8.699 -19.894 -7.244 1.00 82.69 113 PRO A C 1
ATOM 915 O O . PRO A 1 113 ? -7.923 -20.776 -7.607 1.00 82.69 113 PRO A O 1
ATOM 918 N N . GLY A 1 114 ? -9.327 -19.934 -6.065 1.00 77.06 114 GLY A N 1
ATOM 919 C CA . GLY A 1 114 ? -9.160 -21.011 -5.079 1.00 77.06 114 GLY A CA 1
ATOM 920 C C . GLY A 1 114 ? -8.160 -20.698 -3.958 1.00 77.06 114 GLY A C 1
ATOM 921 O O . GLY A 1 114 ? -7.577 -19.619 -3.894 1.00 77.06 114 GLY A O 1
ATOM 922 N N . SER A 1 115 ? -8.001 -21.636 -3.023 1.00 69.94 115 SER A N 1
ATOM 923 C CA . SER A 1 115 ? -7.057 -21.524 -1.904 1.00 69.94 115 SER A CA 1
ATOM 924 C C . SER A 1 115 ? -5.697 -22.118 -2.261 1.00 69.94 115 SER A C 1
ATOM 926 O O . SER A 1 115 ? -5.633 -23.210 -2.821 1.00 69.94 115 SER A O 1
ATOM 928 N N . PHE A 1 116 ? -4.612 -21.454 -1.863 1.00 59.56 116 PHE A N 1
ATOM 929 C CA . PHE A 1 116 ? -3.280 -22.059 -1.866 1.00 59.56 116 PHE A CA 1
ATOM 930 C C . PHE A 1 116 ? -3.187 -23.094 -0.741 1.00 59.56 116 PHE A C 1
ATOM 932 O O . PHE A 1 116 ? -3.378 -22.749 0.427 1.00 59.56 116 PHE A O 1
ATOM 939 N N . ASN A 1 117 ? -2.883 -24.348 -1.076 1.00 55.84 117 ASN A N 1
ATOM 940 C CA . ASN A 1 117 ? -2.411 -25.308 -0.082 1.00 55.84 117 ASN A CA 1
ATOM 941 C C . ASN A 1 117 ? -0.922 -25.028 0.222 1.00 55.84 117 ASN A C 1
ATOM 943 O O . ASN A 1 117 ? -0.244 -24.385 -0.584 1.00 55.84 117 ASN A O 1
ATOM 947 N N . MET A 1 118 ? -0.398 -25.470 1.374 1.00 52.19 118 MET A N 1
ATOM 948 C CA . MET A 1 118 ? 0.993 -25.175 1.791 1.00 52.19 118 MET A CA 1
ATOM 949 C C . MET A 1 118 ? 2.060 -25.663 0.790 1.00 52.19 118 MET A C 1
ATOM 951 O O . MET A 1 118 ? 3.179 -25.155 0.799 1.00 52.19 118 MET A O 1
ATOM 955 N N . ASP A 1 119 ? 1.684 -26.571 -0.111 1.00 56.81 119 ASP A N 1
ATOM 956 C CA . ASP A 1 119 ? 2.525 -27.116 -1.180 1.00 56.81 119 ASP A CA 1
ATOM 957 C C . ASP A 1 119 ? 2.425 -26.342 -2.512 1.00 56.81 119 ASP A C 1
ATOM 959 O O . ASP A 1 119 ? 2.930 -26.800 -3.531 1.00 56.81 119 ASP A O 1
ATOM 963 N N . PHE A 1 120 ? 1.784 -25.164 -2.533 1.00 54.69 120 PHE A N 1
ATOM 964 C CA . PHE A 1 120 ? 1.486 -24.387 -3.752 1.00 54.69 120 PHE A CA 1
ATOM 965 C C . PHE A 1 120 ? 0.655 -25.150 -4.805 1.00 54.69 120 PHE A C 1
ATOM 967 O O . PHE A 1 120 ? 0.543 -24.704 -5.950 1.00 54.69 120 PHE A O 1
ATOM 974 N N . ASP A 1 121 ? 0.026 -26.262 -4.416 1.00 49.78 121 ASP A N 1
ATOM 975 C CA . ASP A 1 121 ? -0.765 -27.095 -5.314 1.00 49.78 121 ASP A CA 1
ATOM 976 C C . ASP A 1 121 ? -2.19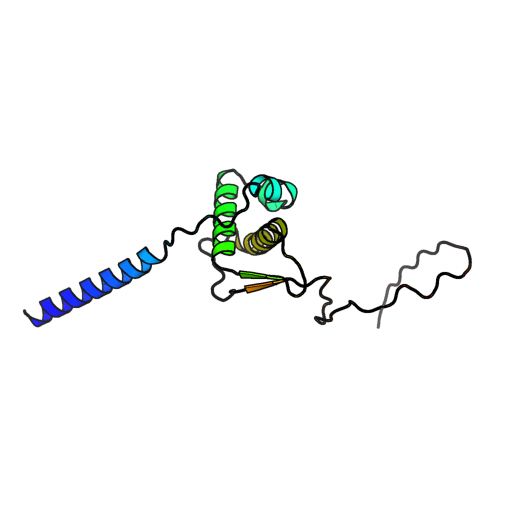0 -26.556 -5.544 1.00 49.78 121 ASP A C 1
ATOM 978 O O . ASP A 1 121 ? -2.945 -26.215 -4.630 1.00 49.78 121 ASP A O 1
ATOM 982 N N . GLN A 1 122 ? -2.509 -26.491 -6.839 1.00 51.78 122 GLN A N 1
ATOM 983 C CA . GLN A 1 122 ? -3.775 -26.202 -7.521 1.00 51.78 122 GLN A CA 1
ATOM 984 C C . GLN A 1 122 ? -4.919 -27.194 -7.225 1.00 51.78 122 GLN A C 1
ATOM 986 O O . GLN A 1 122 ? -5.220 -27.983 -8.121 1.00 51.78 122 GLN A O 1
ATOM 991 N N . GLU A 1 123 ? -5.567 -27.239 -6.053 1.00 46.34 123 GLU A N 1
ATOM 992 C CA . GLU A 1 123 ? -6.707 -28.166 -5.847 1.00 46.34 123 GLU A CA 1
ATOM 993 C C . GLU A 1 123 ? -7.998 -27.675 -6.528 1.00 46.34 123 GLU A C 1
ATOM 995 O O . GLU A 1 123 ? -8.912 -27.117 -5.926 1.00 46.34 123 GLU A O 1
ATOM 1000 N N . GLY A 1 124 ? -8.067 -27.920 -7.835 1.00 49.69 124 GLY A N 1
ATOM 1001 C CA . GLY A 1 124 ? -9.226 -27.655 -8.677 1.00 49.69 124 GLY A CA 1
ATOM 1002 C C . GLY A 1 124 ? -9.464 -28.764 -9.693 1.00 49.69 124 GLY A C 1
ATOM 1003 O O . GLY A 1 124 ? -9.578 -28.466 -10.876 1.00 49.69 124 GLY A O 1
ATOM 1004 N N . ARG A 1 125 ? -9.518 -30.036 -9.270 1.00 40.19 125 ARG A N 1
ATOM 1005 C CA . ARG A 1 125 ? -9.983 -31.153 -10.112 1.00 40.19 125 ARG A CA 1
ATOM 1006 C C . ARG A 1 125 ? -10.742 -32.222 -9.293 1.00 40.19 125 ARG A C 1
ATOM 1008 O O . ARG A 1 125 ? -10.208 -32.827 -8.373 1.00 40.19 125 ARG A O 1
ATOM 1015 N N . ASP A 1 126 ? -12.042 -32.312 -9.607 1.00 53.09 126 ASP A N 1
ATOM 1016 C CA . ASP A 1 126 ? -12.939 -33.485 -9.613 1.00 53.09 126 ASP A CA 1
ATOM 1017 C C . ASP A 1 126 ? -12.888 -34.559 -8.494 1.00 53.09 126 ASP A C 1
ATOM 1019 O O . ASP A 1 126 ? -12.247 -35.597 -8.617 1.00 53.09 126 ASP A O 1
ATOM 1023 N N . GLY A 1 127 ? -13.751 -34.424 -7.467 1.00 45.47 127 GLY A N 1
ATOM 1024 C CA . GLY A 1 127 ? -13.917 -35.487 -6.454 1.00 45.47 127 GLY A CA 1
ATOM 1025 C C . GLY A 1 127 ? -15.243 -35.621 -5.687 1.00 45.47 127 GLY A C 1
ATOM 1026 O O . GLY A 1 127 ? -15.397 -36.600 -4.961 1.00 45.47 127 GLY A O 1
ATOM 1027 N N . TRP A 1 128 ? -16.237 -34.734 -5.832 1.00 39.19 128 TRP A N 1
ATOM 1028 C CA . TRP A 1 128 ? -17.427 -34.740 -4.946 1.00 39.19 128 TRP A CA 1
ATOM 1029 C C . TRP A 1 128 ? -18.676 -35.469 -5.479 1.00 39.19 128 TRP A C 1
ATOM 1031 O O . TRP A 1 128 ? -19.765 -35.297 -4.938 1.00 39.19 128 TRP A O 1
ATOM 1041 N N . HIS A 1 129 ? -18.544 -36.333 -6.494 1.00 48.03 129 HIS A N 1
ATOM 1042 C CA . HIS A 1 129 ? -19.690 -37.058 -7.078 1.00 48.03 129 HIS A CA 1
ATOM 1043 C C . HIS A 1 129 ? -19.795 -38.561 -6.780 1.00 48.03 129 HIS A C 1
ATOM 1045 O O . HIS A 1 129 ? -20.711 -39.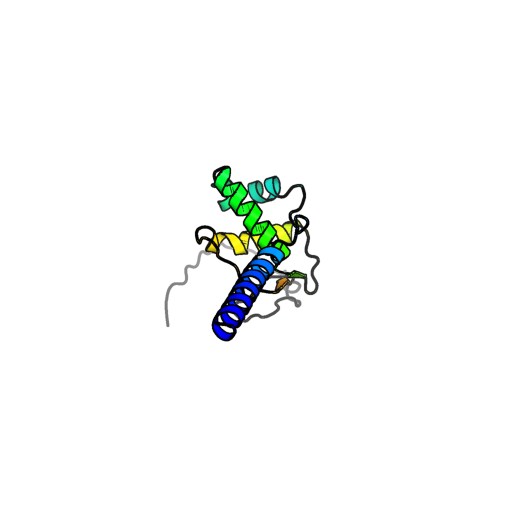208 -7.281 1.00 48.03 129 HIS A O 1
ATOM 1051 N N . ARG A 1 130 ? -18.960 -39.155 -5.919 1.00 50.97 130 ARG A N 1
ATOM 1052 C CA . ARG A 1 130 ? -19.191 -40.544 -5.478 1.00 50.97 130 ARG A CA 1
ATOM 1053 C C . ARG A 1 130 ? -19.002 -40.714 -3.980 1.00 50.97 130 ARG A C 1
ATOM 1055 O O . ARG A 1 130 ? -17.891 -40.955 -3.525 1.00 50.97 130 ARG A O 1
ATOM 1062 N N . ARG A 1 131 ? -20.126 -40.660 -3.253 1.00 40.97 131 ARG A N 1
ATOM 1063 C CA . ARG A 1 131 ? -20.603 -41.668 -2.273 1.00 40.97 131 ARG A CA 1
ATOM 1064 C C . ARG A 1 131 ? -21.653 -41.051 -1.334 1.00 40.97 131 ARG A C 1
ATOM 1066 O O . ARG A 1 131 ? -21.417 -40.887 -0.144 1.00 40.97 131 ARG A O 1
ATOM 1073 N N . PHE A 1 132 ? -22.838 -40.767 -1.874 1.00 44.72 132 PHE A N 1
ATOM 1074 C CA . PHE A 1 132 ? -24.073 -40.708 -1.086 1.00 44.72 132 PHE A CA 1
ATOM 1075 C C . PHE A 1 132 ? -24.884 -41.975 -1.360 1.00 44.72 132 PHE A C 1
ATOM 1077 O O . PHE A 1 132 ? -25.644 -42.039 -2.318 1.00 44.72 132 PHE A O 1
ATOM 1084 N N . ALA A 1 133 ? -24.633 -43.001 -0.551 1.00 43.09 133 ALA A N 1
ATOM 1085 C CA . ALA A 1 133 ? -25.424 -44.220 -0.354 1.00 43.09 133 ALA A CA 1
ATOM 1086 C C . ALA A 1 133 ? -24.582 -45.054 0.628 1.00 43.09 133 ALA A C 1
ATOM 1088 O O . ALA A 1 133 ? -23.468 -45.426 0.289 1.00 43.09 133 ALA A O 1
ATOM 1089 N N . THR A 1 134 ? -24.927 -45.322 1.882 1.00 42.56 134 THR A N 1
ATOM 1090 C CA . THR A 1 134 ? -26.203 -45.401 2.596 1.00 42.56 134 THR A CA 1
ATOM 1091 C C . THR A 1 134 ? -25.884 -45.556 4.090 1.00 42.56 134 THR A C 1
ATOM 1093 O O . THR A 1 134 ? -24.849 -46.138 4.409 1.00 42.56 134 THR A O 1
ATOM 1096 N N . ARG A 1 135 ? -26.863 -45.217 4.943 1.00 36.69 135 ARG A N 1
ATOM 1097 C CA . ARG A 1 135 ? -27.094 -45.747 6.306 1.00 36.69 135 ARG A CA 1
ATOM 1098 C C . ARG A 1 135 ? -26.612 -44.871 7.474 1.00 36.69 135 ARG A C 1
ATOM 1100 O O . ARG A 1 135 ? -25.466 -44.921 7.891 1.00 36.69 135 ARG A O 1
ATOM 1107 N N . HIS A 1 136 ? -27.564 -44.070 7.954 1.00 44.12 136 HIS A N 1
ATOM 1108 C CA . HIS A 1 136 ? -28.106 -44.105 9.315 1.00 44.12 136 HIS A CA 1
ATOM 1109 C C . HIS A 1 136 ? -27.174 -44.542 10.464 1.00 44.12 136 HIS A C 1
ATOM 1111 O O . HIS A 1 136 ? -26.793 -45.705 10.563 1.00 44.12 136 HIS A O 1
ATOM 1117 N N . ASP A 1 137 ? -26.989 -43.572 11.365 1.00 44.06 137 ASP A N 1
ATOM 1118 C CA . ASP A 1 137 ? -26.955 -43.671 12.828 1.00 44.06 137 ASP A CA 1
ATOM 1119 C C . ASP A 1 137 ? -25.626 -43.371 13.552 1.00 44.06 137 ASP A C 1
ATOM 1121 O O . ASP A 1 137 ? -24.558 -43.895 13.253 1.00 44.06 137 ASP A O 1
ATOM 1125 N N . HIS A 1 138 ? -25.806 -42.565 14.607 1.00 35.66 138 HIS A N 1
ATOM 1126 C CA . HIS A 1 138 ? -24.983 -42.364 15.803 1.00 35.66 138 HIS A CA 1
ATOM 1127 C C . HIS A 1 138 ? -23.834 -41.340 15.781 1.00 35.66 138 HIS A C 1
ATOM 1129 O O . HIS A 1 138 ? -22.767 -41.524 15.204 1.00 35.66 138 HIS A O 1
ATOM 1135 N N . TYR A 1 139 ? -24.054 -40.279 16.570 1.00 44.00 139 TYR A N 1
ATOM 1136 C CA . TYR A 1 139 ? -23.035 -39.414 17.156 1.00 44.00 139 TYR A CA 1
ATOM 1137 C C . TYR A 1 139 ? -21.926 -40.238 17.822 1.00 44.00 139 TYR A C 1
ATOM 1139 O O . TYR A 1 139 ? -22.215 -41.016 18.730 1.00 44.00 139 TYR A O 1
ATOM 1147 N N . GLN A 1 140 ? -20.666 -39.975 17.466 1.00 35.69 140 GLN A N 1
ATOM 1148 C CA . GLN A 1 140 ? -19.530 -40.159 18.369 1.00 35.69 140 GLN A CA 1
ATOM 1149 C C . GLN A 1 140 ? -18.539 -39.003 18.217 1.00 35.69 140 GLN A C 1
ATOM 1151 O O . GLN A 1 140 ? -17.992 -38.751 17.145 1.00 35.69 140 GLN A O 1
ATOM 1156 N N . MET A 1 141 ? -18.320 -38.305 19.332 1.00 41.75 141 MET A N 1
ATOM 1157 C CA . MET A 1 141 ? -17.132 -37.495 19.566 1.00 41.75 141 MET A CA 1
ATOM 1158 C C . MET A 1 141 ?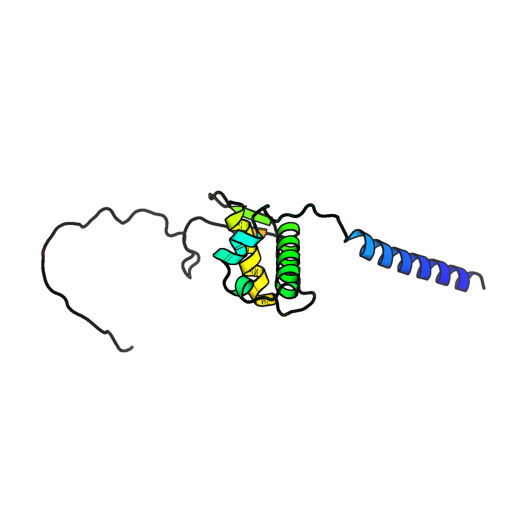 -15.915 -38.423 19.597 1.00 41.75 141 MET A C 1
ATOM 1160 O O . MET A 1 141 ? -15.925 -39.417 20.319 1.00 41.75 141 MET A O 1
ATOM 1164 N N . ALA A 1 142 ? -14.852 -38.080 18.873 1.00 36.97 142 ALA A N 1
ATOM 1165 C CA . ALA A 1 142 ? -13.556 -38.728 19.030 1.00 36.97 142 ALA A CA 1
ATOM 1166 C C . ALA A 1 142 ? -12.441 -37.678 18.991 1.00 36.97 142 ALA A C 1
ATOM 1168 O O . ALA A 1 142 ? -11.941 -37.283 17.941 1.00 36.97 142 ALA A O 1
ATOM 1169 N N . THR A 1 143 ? -12.050 -37.233 20.182 1.00 46.69 143 THR A N 1
ATOM 1170 C CA . THR A 1 143 ? -10.715 -36.709 20.467 1.00 46.69 143 THR A CA 1
ATOM 1171 C C . THR A 1 143 ? -9.667 -37.735 20.040 1.00 46.69 143 THR A C 1
ATOM 1173 O O . THR A 1 143 ? -9.719 -38.877 20.498 1.00 46.69 143 THR A O 1
ATOM 1176 N N . LYS A 1 144 ? -8.675 -37.337 19.238 1.00 36.53 144 LYS A N 1
ATOM 1177 C CA . LYS A 1 144 ? -7.452 -38.128 19.067 1.00 36.53 144 LYS A CA 1
ATOM 1178 C C . LYS A 1 144 ? -6.236 -37.302 19.458 1.00 36.53 144 LYS A C 1
ATOM 1180 O O . LYS A 1 144 ? -5.681 -36.535 18.682 1.00 36.53 144 LYS A O 1
ATOM 1185 N N . THR A 1 145 ? -5.861 -37.471 20.717 1.00 40.94 145 THR A N 1
ATOM 1186 C CA . THR A 1 145 ? -4.547 -37.142 21.257 1.00 40.94 145 THR A CA 1
ATOM 1187 C C . THR A 1 145 ? -3.549 -38.249 20.878 1.00 40.94 145 THR A C 1
ATOM 1189 O O . THR A 1 145 ? -3.924 -39.419 20.841 1.00 40.94 145 THR A O 1
ATOM 1192 N N . ARG A 1 146 ? -2.276 -37.844 20.747 1.00 36.53 146 ARG A N 1
ATOM 1193 C CA . ARG A 1 146 ? -1.014 -38.597 20.932 1.00 36.53 146 ARG A CA 1
ATOM 1194 C C . ARG A 1 146 ? -0.386 -39.365 19.753 1.00 36.53 146 ARG A C 1
ATOM 1196 O O . ARG A 1 146 ? -0.908 -40.377 19.309 1.00 36.53 146 ARG A O 1
ATOM 1203 N N . PHE A 1 147 ? 0.812 -38.857 19.417 1.00 36.50 147 PHE A N 1
ATOM 1204 C CA . PHE A 1 147 ? 2.135 -39.504 19.293 1.00 36.50 147 PHE A CA 1
ATOM 1205 C C . PHE A 1 147 ? 2.262 -40.755 18.414 1.00 36.50 147 PHE A C 1
ATOM 1207 O O . PHE A 1 147 ? 1.653 -41.779 18.704 1.00 36.50 147 PHE A O 1
ATOM 1214 N N . TYR A 1 148 ? 3.143 -40.696 17.413 1.00 43.09 148 TYR A N 1
ATOM 1215 C CA . TYR A 1 148 ? 4.581 -40.973 17.562 1.00 43.09 148 TYR A CA 1
ATOM 1216 C C . TYR A 1 148 ? 5.379 -39.987 16.707 1.00 43.09 148 TYR A C 1
ATOM 1218 O O . TYR A 1 148 ? 4.796 -39.505 15.710 1.00 43.09 148 TYR A O 1
#

Sequence (148 aa):
MAIAFQILCVLILIILLILFVFRISRTKSSSQLPENYSELLTEYVKFYRQLDEKGKAMFDKRVDQFLSAVKITGVNAIVEDIDRLLIAAGAIIPVYSITDWQYINLHEVLVYPGSFNMDFDQEGRDGWHRRFATRHDHYQMATKTRFY

Radius of gyration: 26.3 Å; chains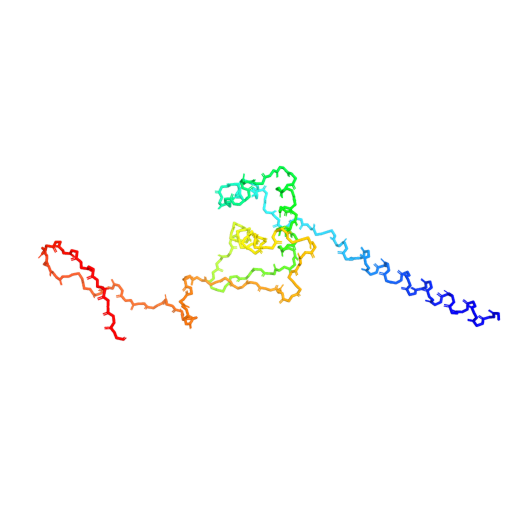: 1; bounding box: 69×77×36 Å

Secondary structure (DSSP, 8-state):
-HHHHHHHHHHHHHHHHHHHHHHHT-------S-TTHHHHHHHH-HHHHTS-HHHHHHHHHHHHHHHHHSEEEESSS---HHHHHHHHHHHHGGGTTSTT---SS--EEEE-SSPPPTT-----S--TTS------------------

Foldseek 3Di:
DVVVVVVVVVVVVVVVVVVVVVVVVPDPDDQLADPCLLVLCCVPPPVLVPDDPVLNVLLSVQLSVCPSQAAEEEDPDDQDSSNSSVVSSVVCVVCSPPPPDDDPPHHYDYHYPDDQDPVSDDPDDDDDPDDDDDDDDDDDDDDDDDDD